Protein AF-A0A3L8C988-F1 (afdb_monomer_lite)

Organism: NCBI:txid1148509

Secondary structure (DSSP, 8-state):
-HHHHHHHHHHHHHHHHTT--HHHHHHHHHIIIIIHHHHHHHHHHHHHHHHHHHTT-TTHHHHHHHHHHTTTTHHHHHHHHHHHHHHHHHHHHHHHHHHHHHHHHHHHHHHHHHH--

Foldseek 3Di:
DVVLVVLLVCLVVVCVVVVPDDPRSLLSNCCSNPVVVLVVLVVLLVVLQVLCVVLVNNVVNVVLVVCLVPVLQVVLLVVLCVPPNPSRNVVSSSRSNSVSSVVSNVVSVVVVVVSVD

pLDDT: mean 89.16, std 4.83, range [68.81, 95.69]

Structure (mmCIF, N/CA/C/O backbone):
data_AF-A0A3L8C988-F1
#
_entry.id   AF-A0A3L8C988-F1
#
loop_
_atom_site.group_PDB
_atom_site.id
_atom_site.type_symbol
_atom_site.label_atom_id
_atom_site.label_alt_id
_atom_site.label_comp_id
_atom_site.label_asym_id
_atom_site.label_entity_id
_atom_site.label_seq_id
_atom_site.pdbx_PDB_ins_code
_atom_site.Cartn_x
_atom_site.Cartn_y
_atom_site.Cartn_z
_atom_site.occupancy
_atom_site.B_iso_or_equiv
_atom_site.auth_seq_id
_atom_site.auth_comp_id
_atom_site.auth_asym_id
_atom_site.auth_atom_id
_atom_site.pdbx_PDB_model_num
ATOM 1 N N . MET A 1 1 ? 1.238 14.399 0.647 1.00 71.88 1 MET A N 1
ATOM 2 C CA . MET A 1 1 ? 1.258 14.475 -0.835 1.00 71.88 1 MET A CA 1
ATOM 3 C C . MET A 1 1 ? 2.426 15.282 -1.391 1.00 71.88 1 MET A C 1
ATOM 5 O O . MET A 1 1 ? 3.074 14.768 -2.288 1.00 71.88 1 MET A O 1
ATOM 9 N N . ALA A 1 2 ? 2.733 16.485 -0.884 1.00 83.38 2 ALA A N 1
ATOM 10 C CA . ALA A 1 2 ? 3.817 17.321 -1.431 1.00 83.38 2 ALA A CA 1
ATOM 11 C C . ALA A 1 2 ? 5.172 16.590 -1.541 1.00 83.38 2 ALA A C 1
ATOM 13 O O . ALA A 1 2 ? 5.789 16.607 -2.597 1.00 83.38 2 ALA A O 1
ATOM 14 N N . LEU A 1 3 ? 5.577 15.855 -0.498 1.00 86.12 3 LEU A N 1
ATOM 15 C CA . LEU A 1 3 ? 6.828 15.087 -0.504 1.00 86.12 3 LEU A CA 1
ATOM 16 C C . LEU A 1 3 ? 6.861 13.987 -1.581 1.00 86.12 3 LEU A C 1
ATOM 18 O O . LEU A 1 3 ? 7.890 13.782 -2.215 1.00 86.12 3 LEU A O 1
ATOM 22 N N . TRP A 1 4 ? 5.736 13.305 -1.813 1.00 86.44 4 TRP A N 1
ATOM 23 C CA . TRP A 1 4 ? 5.626 12.286 -2.860 1.00 86.44 4 TRP A CA 1
ATOM 24 C C . TRP A 1 4 ? 5.753 12.902 -4.255 1.00 86.44 4 TRP A C 1
ATOM 26 O O . TRP A 1 4 ? 6.491 12.375 -5.078 1.00 86.44 4 TRP A O 1
ATOM 36 N N . PHE A 1 5 ? 5.119 14.053 -4.497 1.00 85.94 5 PHE A N 1
ATOM 37 C CA . PHE A 1 5 ? 5.294 14.788 -5.752 1.00 85.94 5 PHE A CA 1
ATOM 38 C C . PHE A 1 5 ? 6.745 15.233 -5.960 1.00 85.94 5 PHE A C 1
ATOM 40 O O . PHE A 1 5 ? 7.286 15.042 -7.047 1.00 85.94 5 PHE A O 1
ATOM 47 N N . CYS A 1 6 ? 7.404 15.751 -4.918 1.00 89.38 6 CYS A N 1
ATOM 48 C CA . CYS A 1 6 ? 8.828 16.081 -4.983 1.00 89.38 6 CYS A CA 1
ATOM 49 C C . CYS A 1 6 ? 9.676 14.848 -5.327 1.00 89.38 6 CYS A C 1
ATOM 51 O O . CYS A 1 6 ? 10.552 14.927 -6.184 1.00 89.38 6 CYS A O 1
ATOM 53 N N . LEU A 1 7 ? 9.389 13.698 -4.710 1.00 88.12 7 LEU A N 1
ATOM 54 C CA . LEU A 1 7 ? 10.106 12.450 -4.969 1.00 88.12 7 LEU A CA 1
ATOM 55 C C . LEU A 1 7 ? 9.851 11.914 -6.386 1.00 88.12 7 LEU A C 1
ATOM 57 O O . LEU A 1 7 ? 10.778 11.437 -7.036 1.00 88.12 7 LEU A O 1
ATOM 61 N N . ALA A 1 8 ? 8.623 12.022 -6.893 1.00 87.38 8 ALA A N 1
ATOM 62 C CA . ALA A 1 8 ? 8.274 11.612 -8.249 1.00 87.38 8 ALA A CA 1
ATOM 63 C C . ALA A 1 8 ? 9.013 12.449 -9.309 1.00 87.38 8 ALA A C 1
ATOM 65 O O . ALA A 1 8 ? 9.447 11.902 -10.324 1.00 87.38 8 ALA A O 1
ATOM 66 N N . LEU A 1 9 ? 9.198 13.750 -9.055 1.00 88.88 9 LEU A N 1
ATOM 67 C CA . LEU A 1 9 ? 9.957 14.659 -9.920 1.00 88.88 9 LEU A CA 1
ATOM 68 C C . LEU A 1 9 ? 11.475 14.456 -9.802 1.00 88.88 9 LEU A C 1
ATOM 70 O O . LEU A 1 9 ? 12.178 14.509 -10.808 1.00 88.88 9 LEU A O 1
ATOM 74 N N . ALA A 1 10 ? 11.978 14.185 -8.596 1.00 91.19 10 ALA A N 1
ATOM 75 C CA . ALA A 1 10 ? 13.396 13.927 -8.344 1.00 91.19 10 ALA A CA 1
ATOM 76 C C . ALA A 1 10 ? 13.846 12.510 -8.754 1.00 91.19 10 ALA A C 1
ATOM 78 O O . ALA A 1 10 ? 15.042 12.264 -8.879 1.00 91.19 10 ALA A O 1
ATOM 79 N N . GLY A 1 11 ? 12.914 11.580 -8.988 1.00 88.06 11 GLY A N 1
ATOM 80 C CA . GLY A 1 11 ? 13.196 10.174 -9.301 1.00 88.06 11 GLY A CA 1
ATOM 81 C C . GLY A 1 11 ? 14.255 9.945 -10.394 1.00 88.06 11 GLY A C 1
ATOM 82 O O . GLY A 1 11 ? 15.181 9.173 -10.155 1.00 88.06 11 GLY A O 1
ATOM 83 N N . PRO A 1 12 ? 14.190 10.619 -11.561 1.00 88.81 12 PRO A N 1
ATOM 84 C CA . PRO A 1 12 ? 15.212 10.488 -12.604 1.00 88.81 12 PRO A CA 1
ATOM 85 C C . PRO A 1 12 ? 16.606 10.935 -12.150 1.00 88.81 12 PRO A C 1
ATOM 87 O O . PRO A 1 12 ? 17.579 10.240 -12.416 1.00 88.81 12 PRO A O 1
ATOM 90 N N . TRP A 1 13 ? 16.690 12.034 -11.396 1.00 91.12 13 TRP A N 1
ATOM 91 C CA . TRP A 1 13 ? 17.952 12.574 -10.882 1.00 91.12 13 TRP A CA 1
ATOM 92 C C . TRP A 1 13 ? 18.593 11.625 -9.871 1.00 91.12 13 TRP A C 1
ATOM 94 O O . TRP A 1 13 ? 19.804 11.428 -9.875 1.00 91.12 13 TRP A O 1
ATOM 104 N N . ILE A 1 14 ? 17.770 11.000 -9.027 1.00 89.25 14 ILE A N 1
ATOM 105 C CA . ILE A 1 14 ? 18.214 9.971 -8.084 1.00 89.25 14 ILE A CA 1
ATOM 106 C C . ILE A 1 14 ? 18.718 8.745 -8.856 1.00 89.25 14 ILE A C 1
ATOM 108 O O . ILE A 1 14 ? 19.779 8.217 -8.537 1.00 89.25 14 ILE A O 1
ATOM 112 N N . ALA A 1 15 ? 18.001 8.313 -9.897 1.00 90.88 15 ALA A N 1
ATOM 113 C CA . ALA A 1 15 ? 18.425 7.180 -10.715 1.00 90.88 15 ALA A CA 1
ATOM 114 C C . ALA A 1 15 ? 19.767 7.425 -11.420 1.00 90.88 15 ALA A C 1
ATOM 116 O O . ALA A 1 15 ? 20.605 6.525 -11.462 1.00 90.88 15 ALA A O 1
ATOM 117 N N . ASP A 1 16 ? 19.972 8.640 -11.934 1.00 90.81 16 ASP A N 1
ATOM 118 C CA . ASP A 1 16 ? 21.227 9.056 -12.561 1.00 90.81 16 ASP A CA 1
ATOM 119 C C . ASP A 1 16 ? 22.367 9.126 -11.539 1.00 90.81 16 ASP A C 1
ATOM 121 O O . ASP A 1 16 ? 23.453 8.616 -11.799 1.00 90.81 16 ASP A O 1
ATOM 125 N N . TYR A 1 17 ? 22.110 9.666 -10.343 1.00 92.56 17 TYR A N 1
ATOM 126 C CA . TYR A 1 17 ? 23.105 9.756 -9.269 1.00 92.56 17 TYR A CA 1
ATOM 127 C C . TYR A 1 17 ? 23.625 8.387 -8.813 1.00 92.56 17 TYR A C 1
ATOM 129 O O . TYR A 1 17 ? 24.809 8.236 -8.524 1.00 92.56 17 TYR A O 1
ATOM 137 N N . PHE A 1 18 ? 22.757 7.375 -8.774 1.00 91.62 18 PHE A N 1
ATOM 138 C CA . PHE A 1 18 ? 23.139 6.002 -8.436 1.00 91.62 18 PHE A CA 1
ATOM 139 C C . PHE A 1 18 ? 23.603 5.176 -9.642 1.00 91.62 18 PHE A C 1
ATOM 141 O O . PHE A 1 18 ? 23.854 3.982 -9.490 1.00 91.62 18 PHE A O 1
ATOM 148 N N . HIS A 1 19 ? 23.717 5.788 -10.828 1.00 90.50 19 HIS A N 1
ATOM 149 C CA . HIS A 1 19 ? 2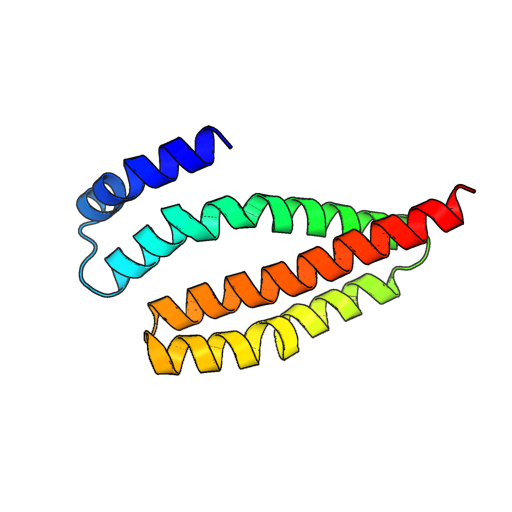4.120 5.121 -12.067 1.00 90.50 19 HIS A CA 1
ATOM 150 C C . HIS A 1 19 ? 23.266 3.866 -12.349 1.00 90.50 19 HIS A C 1
ATOM 152 O O . HIS A 1 19 ? 23.765 2.848 -12.829 1.00 90.50 19 HIS A O 1
ATOM 158 N N . LEU A 1 20 ? 21.969 3.918 -12.014 1.00 88.19 20 LEU A N 1
ATOM 159 C CA . LEU A 1 20 ? 21.057 2.793 -12.205 1.00 88.19 20 LEU A CA 1
ATOM 160 C C . LEU A 1 20 ? 20.765 2.597 -13.694 1.00 88.19 20 LEU A C 1
ATOM 162 O O . LEU A 1 20 ? 20.380 3.540 -14.392 1.00 88.19 20 LEU A O 1
ATOM 166 N N . VAL A 1 21 ? 20.883 1.350 -14.149 1.00 86.25 21 VAL A N 1
ATOM 167 C CA . VAL A 1 21 ? 20.672 0.944 -15.544 1.00 86.25 21 VAL A CA 1
ATOM 168 C C . VAL A 1 21 ? 1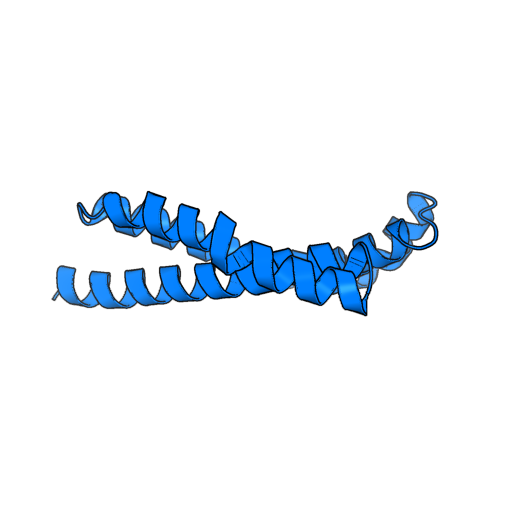9.537 -0.080 -15.628 1.00 86.25 21 VAL A C 1
ATOM 170 O O . VAL A 1 21 ? 19.252 -0.788 -14.655 1.00 86.25 21 VAL A O 1
ATOM 173 N N . ASP A 1 22 ? 18.873 -0.121 -16.783 1.00 84.88 22 ASP A N 1
ATOM 174 C CA . ASP A 1 22 ? 17.851 -1.105 -17.149 1.00 84.88 22 ASP A CA 1
ATOM 175 C C . ASP A 1 22 ? 16.778 -1.294 -16.056 1.00 84.88 22 ASP A C 1
ATOM 177 O O . ASP A 1 22 ? 16.147 -0.333 -15.601 1.00 84.88 22 ASP A O 1
ATOM 181 N N . ALA A 1 23 ? 16.597 -2.531 -15.588 1.00 81.44 23 ALA A N 1
ATOM 182 C CA . ALA A 1 23 ? 15.574 -2.910 -14.621 1.00 81.44 23 ALA A CA 1
ATOM 183 C C . ALA A 1 23 ? 15.697 -2.172 -13.275 1.00 81.44 23 ALA A C 1
ATOM 185 O O . ALA A 1 23 ? 14.686 -1.900 -12.628 1.00 81.44 23 ALA A O 1
ATOM 186 N N . GLY A 1 24 ? 16.916 -1.815 -12.851 1.00 82.38 24 GLY A N 1
ATOM 187 C CA . GLY A 1 24 ? 17.132 -1.084 -11.599 1.00 82.38 24 GLY A CA 1
ATOM 188 C C . GLY A 1 24 ? 16.580 0.340 -11.662 1.00 82.38 24 GLY A C 1
ATOM 189 O O . GLY A 1 24 ? 15.961 0.820 -10.710 1.00 82.38 24 GLY A O 1
ATOM 190 N N . ARG A 1 25 ? 16.739 0.997 -12.818 1.00 88.19 25 ARG A N 1
ATOM 191 C CA . ARG A 1 25 ? 16.190 2.333 -13.070 1.00 88.19 25 ARG A CA 1
ATOM 192 C C . ARG A 1 25 ? 14.671 2.297 -13.141 1.00 88.19 25 ARG A C 1
ATOM 194 O O . ARG A 1 25 ? 14.011 3.124 -12.515 1.00 88.19 25 ARG A O 1
ATOM 201 N N . GLU A 1 26 ? 14.114 1.345 -13.882 1.00 85.38 26 GLU A N 1
ATOM 202 C CA . GLU A 1 26 ? 12.663 1.207 -14.022 1.00 85.38 26 GLU A CA 1
ATOM 203 C C . GLU A 1 26 ? 11.982 0.945 -12.681 1.00 85.38 26 GLU A C 1
ATOM 205 O O . GLU A 1 26 ? 10.973 1.578 -12.372 1.00 85.38 26 GLU A O 1
ATOM 210 N N . LEU A 1 27 ? 12.572 0.080 -11.854 1.00 85.06 27 LEU A N 1
ATOM 211 C CA . LEU A 1 27 ? 12.058 -0.228 -10.528 1.00 85.06 27 LEU A CA 1
ATOM 212 C C . LEU A 1 27 ? 12.070 0.998 -9.607 1.00 85.06 27 LEU A C 1
ATOM 214 O O . LEU A 1 27 ? 11.081 1.273 -8.924 1.00 85.06 27 LEU A O 1
ATOM 218 N N . LEU A 1 28 ? 13.167 1.763 -9.602 1.00 88.38 28 LEU A N 1
ATOM 219 C CA . LEU A 1 28 ? 13.257 2.989 -8.811 1.00 88.38 28 LEU A CA 1
ATOM 220 C C . LEU A 1 28 ? 12.212 4.014 -9.267 1.00 88.38 28 LEU A C 1
ATOM 222 O O . LEU A 1 28 ? 11.501 4.588 -8.444 1.00 88.38 28 LEU A O 1
ATOM 226 N N . LEU A 1 29 ? 12.067 4.224 -10.575 1.00 88.50 29 LEU A N 1
ATOM 227 C CA . LEU A 1 29 ? 11.069 5.153 -11.104 1.00 88.50 29 LEU A CA 1
ATOM 228 C C . LEU A 1 29 ? 9.639 4.690 -10.793 1.00 88.50 29 LEU A C 1
ATOM 230 O O . LEU A 1 29 ? 8.796 5.518 -10.442 1.00 88.50 29 LEU A O 1
ATOM 234 N N . ALA A 1 30 ? 9.369 3.385 -10.861 1.00 85.75 30 ALA A N 1
ATOM 235 C CA . ALA A 1 30 ? 8.101 2.791 -10.450 1.00 85.75 30 ALA A CA 1
ATOM 236 C C . ALA A 1 30 ? 7.824 3.016 -8.953 1.00 85.75 30 ALA A C 1
ATOM 238 O O . ALA A 1 30 ? 6.704 3.371 -8.578 1.00 85.75 30 ALA A O 1
ATOM 239 N N . PHE A 1 31 ? 8.844 2.903 -8.096 1.00 86.38 31 PHE A N 1
ATOM 240 C CA . PHE A 1 31 ? 8.740 3.241 -6.677 1.00 86.38 31 PHE A CA 1
ATOM 241 C C . PHE A 1 31 ? 8.435 4.725 -6.459 1.00 86.38 31 PHE A C 1
ATOM 243 O O . PHE A 1 31 ? 7.459 5.060 -5.789 1.00 86.38 31 PHE A O 1
ATOM 250 N N . CYS A 1 32 ? 9.232 5.623 -7.042 1.00 88.25 32 CYS A N 1
ATOM 251 C CA . CYS A 1 32 ? 9.075 7.067 -6.869 1.00 88.25 32 CYS A CA 1
ATOM 252 C C . CYS A 1 32 ? 7.701 7.552 -7.347 1.00 88.25 32 CYS A C 1
ATOM 254 O O . CYS A 1 32 ? 7.099 8.419 -6.715 1.00 88.25 32 CYS A O 1
ATOM 256 N N . ARG A 1 33 ? 7.185 6.976 -8.440 1.00 85.44 33 ARG A N 1
ATOM 257 C CA . ARG A 1 33 ? 5.877 7.332 -8.997 1.00 85.44 33 ARG A CA 1
ATOM 258 C C . ARG A 1 33 ? 4.729 6.682 -8.241 1.00 85.44 33 ARG A C 1
ATOM 260 O O . ARG A 1 33 ? 3.806 7.385 -7.871 1.00 85.44 33 ARG A O 1
ATOM 267 N N . VAL A 1 34 ? 4.762 5.375 -8.004 1.00 83.75 34 VAL A N 1
ATOM 268 C CA . VAL A 1 34 ? 3.605 4.628 -7.481 1.00 83.75 34 VAL A CA 1
ATOM 269 C C . VAL A 1 34 ? 3.831 4.190 -6.037 1.00 83.75 34 VAL A C 1
ATOM 271 O O . VAL A 1 34 ? 3.033 4.526 -5.163 1.00 83.75 34 VAL A O 1
ATOM 274 N N . GLY A 1 35 ? 4.931 3.487 -5.762 1.00 82.94 35 GLY A N 1
ATOM 275 C CA . GLY A 1 35 ? 5.197 2.885 -4.448 1.00 82.94 35 GLY A CA 1
ATOM 276 C C . GLY A 1 35 ? 5.194 3.889 -3.290 1.00 82.94 35 GLY A C 1
ATOM 277 O O . GLY A 1 35 ? 4.589 3.645 -2.248 1.00 82.94 35 GLY A O 1
ATOM 278 N N . ALA A 1 36 ? 5.798 5.058 -3.487 1.00 84.94 36 ALA A N 1
ATOM 279 C CA . ALA A 1 36 ? 5.845 6.113 -2.480 1.00 84.94 36 ALA A CA 1
ATOM 280 C C . ALA A 1 36 ? 4.468 6.744 -2.191 1.00 84.94 36 ALA A C 1
ATOM 282 O O . ALA A 1 36 ? 4.224 7.186 -1.070 1.00 84.94 36 ALA A O 1
ATOM 283 N N . GLY A 1 37 ? 3.548 6.752 -3.161 1.00 84.88 37 GLY A N 1
ATOM 284 C CA . GLY A 1 37 ? 2.172 7.208 -2.945 1.00 84.88 37 GLY A CA 1
ATOM 285 C C . GLY A 1 37 ? 1.360 6.204 -2.122 1.00 84.88 37 GLY A C 1
ATOM 286 O O . GLY A 1 37 ? 0.624 6.586 -1.210 1.00 84.88 37 GLY A O 1
ATOM 287 N N . LEU A 1 38 ? 1.555 4.909 -2.390 1.00 88.06 38 LEU A N 1
ATOM 288 C CA . LEU A 1 38 ? 0.869 3.807 -1.703 1.00 88.06 38 LEU A CA 1
ATOM 289 C C . LEU A 1 38 ? 1.239 3.688 -0.219 1.00 88.06 38 LEU A C 1
ATOM 291 O O . LEU A 1 38 ? 0.446 3.187 0.577 1.00 88.06 38 LEU A O 1
ATOM 295 N N . TRP A 1 39 ? 2.390 4.224 0.188 1.00 87.38 39 TRP A N 1
ATOM 296 C CA . TRP A 1 39 ? 2.810 4.256 1.591 1.00 87.38 39 TRP A CA 1
ATOM 297 C C . TRP A 1 39 ? 1.828 4.963 2.529 1.00 87.38 39 TRP A C 1
ATOM 299 O O . TRP A 1 39 ? 1.777 4.632 3.711 1.00 87.38 39 TRP A O 1
ATOM 309 N N . ILE A 1 40 ? 1.005 5.883 2.022 1.00 88.12 40 ILE A N 1
ATOM 310 C CA . ILE A 1 40 ? -0.073 6.495 2.812 1.00 88.12 40 ILE A CA 1
ATOM 311 C C . ILE A 1 40 ? -1.091 5.430 3.237 1.00 88.12 40 ILE A C 1
ATOM 313 O O . ILE A 1 40 ? -1.519 5.399 4.391 1.00 88.12 40 ILE A O 1
ATOM 317 N N . VAL A 1 41 ? -1.447 4.532 2.318 1.00 92.12 41 VAL A N 1
ATOM 318 C CA . VAL A 1 41 ? -2.380 3.432 2.581 1.00 92.12 41 VAL A CA 1
ATOM 319 C C . VAL A 1 41 ? -1.759 2.439 3.558 1.00 92.12 41 VAL A C 1
ATOM 321 O O . VAL A 1 41 ? -2.426 2.022 4.498 1.00 92.12 41 VAL A O 1
ATOM 324 N N . PHE A 1 42 ? -0.471 2.121 3.410 1.00 91.12 42 PHE A N 1
ATOM 325 C CA . PHE A 1 42 ? 0.237 1.271 4.375 1.00 91.12 42 PHE A CA 1
ATOM 326 C C . PHE A 1 42 ? 0.339 1.916 5.766 1.00 91.12 42 PHE A C 1
ATOM 328 O O . PHE A 1 42 ? 0.217 1.226 6.772 1.00 91.12 42 PHE A O 1
ATOM 335 N N . GLY A 1 43 ? 0.481 3.241 5.843 1.00 91.62 43 GLY A N 1
ATOM 336 C CA . GLY A 1 43 ? 0.394 3.979 7.103 1.00 91.62 43 GLY A CA 1
ATOM 337 C C . GLY A 1 43 ? -0.973 3.828 7.778 1.00 91.62 43 GLY A C 1
ATOM 338 O O . GLY A 1 43 ? -1.046 3.536 8.970 1.00 91.62 43 GLY A O 1
ATOM 339 N N . LEU A 1 44 ? -2.059 3.975 7.013 1.00 93.75 44 LEU A N 1
ATOM 340 C CA . LEU A 1 44 ? -3.426 3.768 7.504 1.00 93.75 44 LEU A CA 1
ATOM 341 C C . LEU A 1 44 ? -3.693 2.311 7.903 1.00 93.75 44 LEU A C 1
ATOM 343 O O 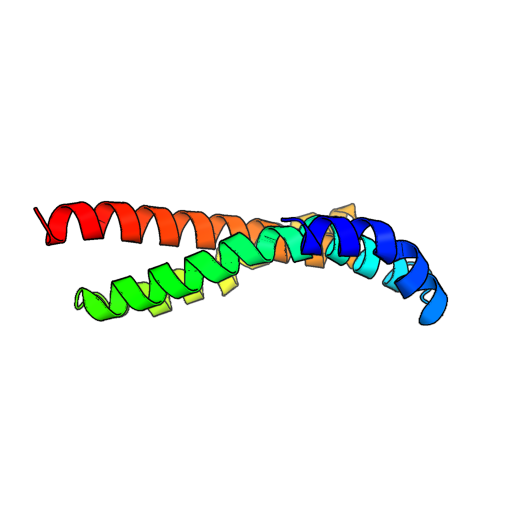. LEU A 1 44 ? -4.412 2.073 8.871 1.00 93.75 44 LEU A O 1
ATOM 347 N N . ASP A 1 45 ? -3.095 1.345 7.206 1.00 93.94 45 ASP A N 1
ATOM 348 C CA . ASP A 1 45 ? -3.167 -0.069 7.578 1.00 93.94 45 ASP A CA 1
ATOM 349 C C . ASP A 1 45 ? -2.601 -0.300 8.983 1.00 93.94 45 ASP A C 1
ATOM 351 O O . ASP A 1 45 ? -3.268 -0.918 9.806 1.00 93.94 45 ASP A O 1
ATOM 355 N N . PHE A 1 46 ? -1.445 0.282 9.326 1.00 93.69 46 PHE A N 1
ATOM 356 C CA . PHE A 1 46 ? -0.892 0.183 10.685 1.00 93.69 46 PHE A CA 1
ATOM 357 C C . PHE A 1 46 ? -1.825 0.761 11.758 1.00 93.69 46 PHE A C 1
ATOM 359 O O . PHE A 1 46 ? -1.928 0.207 12.860 1.00 93.69 46 PHE A O 1
ATOM 366 N N . VAL A 1 47 ? -2.550 1.836 11.435 1.00 94.94 47 VAL A N 1
ATOM 367 C CA . VAL A 1 47 ? -3.585 2.386 12.321 1.00 94.94 47 VAL A CA 1
ATOM 368 C C . VAL A 1 47 ? -4.736 1.388 12.468 1.00 94.94 47 VAL A C 1
ATOM 370 O O . VAL A 1 47 ? -5.142 1.100 13.591 1.00 94.94 47 VAL A O 1
ATOM 373 N N . ALA A 1 48 ? -5.212 0.792 11.372 1.00 94.00 48 ALA A N 1
ATOM 374 C CA . ALA A 1 48 ? -6.253 -0.236 11.405 1.00 94.00 48 ALA A CA 1
ATOM 375 C C . ALA A 1 48 ? -5.837 -1.465 12.236 1.00 94.00 48 ALA A C 1
ATOM 377 O O . ALA A 1 48 ? -6.622 -1.946 13.053 1.00 94.00 48 ALA A O 1
ATOM 378 N N . GLN A 1 49 ? -4.586 -1.923 12.106 1.00 93.38 49 GLN A N 1
ATOM 379 C CA . GLN A 1 49 ? -4.039 -3.012 12.923 1.00 93.38 49 GLN A CA 1
ATOM 380 C C . GLN A 1 49 ? -4.062 -2.663 14.416 1.00 93.38 49 GLN A C 1
ATOM 382 O O . GLN A 1 49 ? -4.498 -3.467 15.238 1.00 93.38 49 GLN A O 1
ATOM 387 N N . SER A 1 50 ? -3.658 -1.439 14.761 1.00 93.25 50 SER A N 1
ATOM 388 C CA . SER A 1 50 ? -3.698 -0.943 16.141 1.00 93.25 50 SER A CA 1
ATOM 389 C C . SER A 1 50 ? -5.133 -0.889 16.675 1.00 93.25 50 SER A C 1
ATOM 391 O O . SER A 1 50 ? -5.390 -1.311 17.799 1.00 93.25 50 SER A O 1
ATOM 393 N N . MET A 1 51 ? -6.095 -0.464 15.849 1.00 92.94 51 MET A N 1
ATOM 394 C CA . MET A 1 51 ? -7.513 -0.453 16.216 1.00 92.94 51 MET A CA 1
ATOM 395 C C . MET A 1 51 ? -8.063 -1.857 16.489 1.00 92.94 51 MET A C 1
ATOM 397 O O . MET A 1 51 ? -8.832 -2.031 17.433 1.00 92.94 51 MET A O 1
ATOM 401 N N . PHE A 1 52 ? -7.675 -2.873 15.711 1.00 93.00 52 PHE A N 1
ATOM 402 C CA . PHE A 1 52 ? -8.087 -4.255 15.983 1.00 93.00 52 PHE A CA 1
ATOM 403 C C . PHE A 1 52 ? -7.595 -4.751 17.345 1.00 93.00 52 PHE A C 1
ATOM 405 O O . PHE A 1 52 ? -8.334 -5.458 18.028 1.00 93.00 52 PHE A O 1
ATOM 412 N N . LEU A 1 53 ? -6.391 -4.348 17.760 1.00 92.56 53 LEU A N 1
ATOM 413 C CA . LEU A 1 53 ? -5.868 -4.659 19.091 1.00 92.56 53 LEU A CA 1
ATOM 414 C C . LEU A 1 53 ? -6.672 -3.953 20.190 1.00 92.56 53 LEU A C 1
ATOM 416 O O . LEU A 1 53 ? -7.028 -4.588 21.175 1.00 92.56 53 LEU A O 1
ATOM 420 N N . THR A 1 54 ? -7.014 -2.674 20.009 1.00 92.75 54 THR A N 1
ATOM 421 C CA . THR A 1 54 ? -7.785 -1.899 20.999 1.00 92.75 54 THR A CA 1
ATOM 422 C C . THR A 1 54 ? -9.221 -2.401 21.190 1.00 92.75 54 THR A C 1
ATOM 424 O O . THR A 1 54 ? -9.777 -2.238 22.268 1.00 92.75 54 THR A O 1
ATOM 427 N N . MET A 1 55 ? -9.835 -3.015 20.175 1.00 91.75 55 MET A N 1
ATOM 428 C CA . MET A 1 55 ? -11.212 -3.537 20.243 1.00 91.75 55 MET A CA 1
ATOM 429 C C . MET A 1 55 ? -11.293 -5.010 20.701 1.00 91.75 55 MET A C 1
ATOM 431 O O . MET A 1 55 ? -12.270 -5.683 20.367 1.00 91.75 55 MET A O 1
ATOM 435 N N . ASP A 1 56 ? -10.253 -5.545 21.358 1.00 89.69 56 ASP A N 1
ATOM 436 C CA . ASP A 1 56 ? -10.126 -6.968 21.744 1.00 89.69 56 ASP A CA 1
ATOM 437 C C . ASP A 1 56 ? -10.299 -7.953 20.567 1.00 89.69 56 ASP A C 1
ATOM 439 O O . ASP A 1 56 ? -10.711 -9.107 20.698 1.00 89.69 56 ASP A O 1
ATOM 443 N N . ARG A 1 57 ? -9.954 -7.502 19.358 1.00 89.50 57 ARG A N 1
ATOM 444 C CA . ARG A 1 57 ? -10.075 -8.243 18.094 1.00 89.50 57 ARG A CA 1
ATOM 445 C C . ARG A 1 57 ? -8.706 -8.578 17.512 1.00 89.50 57 ARG A C 1
ATOM 447 O O . ARG A 1 57 ? -8.526 -8.592 16.296 1.00 89.50 57 ARG A O 1
ATOM 454 N N . ALA A 1 58 ? -7.751 -8.911 18.379 1.00 90.94 58 ALA A N 1
ATOM 455 C CA . ALA A 1 58 ? -6.362 -9.177 18.004 1.00 90.94 58 ALA A CA 1
ATOM 456 C C . ALA A 1 58 ? -6.201 -10.267 16.930 1.00 90.94 58 ALA A C 1
ATOM 458 O O . ALA A 1 58 ? -5.252 -10.219 16.155 1.00 90.94 58 ALA A O 1
ATOM 459 N N . TRP A 1 59 ? -7.147 -11.207 16.824 1.00 91.81 59 TRP A N 1
ATOM 460 C CA . TRP A 1 59 ? -7.128 -12.268 15.810 1.00 91.81 59 TRP A CA 1
ATOM 461 C C . TRP A 1 59 ? -7.227 -11.751 14.362 1.00 91.81 59 TRP A C 1
ATOM 463 O O . TRP A 1 59 ? -6.773 -12.427 13.441 1.00 91.81 59 TRP A O 1
ATOM 473 N N . TRP A 1 60 ? -7.760 -10.544 14.142 1.00 91.81 60 TRP A N 1
ATOM 474 C CA . TRP A 1 60 ? -7.835 -9.941 12.807 1.00 91.81 60 TRP A CA 1
ATOM 475 C C . TRP A 1 60 ? -6.463 -9.539 12.260 1.00 91.81 60 TRP A C 1
ATOM 477 O O . TRP A 1 60 ? -6.260 -9.566 11.047 1.00 91.81 60 TRP A O 1
ATOM 487 N N . VAL A 1 61 ? -5.509 -9.220 13.139 1.00 91.38 61 VAL A N 1
ATOM 488 C CA . VAL A 1 61 ? -4.150 -8.814 12.757 1.00 91.38 61 VAL A CA 1
ATOM 489 C C . VAL A 1 61 ? -3.407 -9.916 11.988 1.00 91.38 61 VAL A C 1
ATOM 491 O O . VAL A 1 61 ? -3.002 -9.679 10.845 1.00 91.38 61 VAL A O 1
ATOM 494 N N . PRO A 1 62 ? -3.257 -11.147 12.522 1.00 94.81 62 PRO A N 1
ATOM 495 C CA . PRO A 1 62 ? -2.598 -12.221 11.787 1.00 94.81 62 PRO A CA 1
ATOM 496 C C . PRO A 1 62 ? -3.375 -12.648 10.536 1.00 94.81 62 PRO A C 1
ATOM 498 O O . PRO A 1 62 ? -2.750 -13.065 9.566 1.00 94.81 62 PRO A O 1
ATOM 501 N N . VAL A 1 63 ? -4.705 -12.506 10.503 1.00 94.50 63 VAL A N 1
ATOM 502 C CA . VAL A 1 63 ? -5.512 -12.838 9.313 1.00 94.50 63 VAL A CA 1
ATOM 503 C C . VAL A 1 63 ? -5.231 -11.877 8.170 1.00 94.50 63 VAL A C 1
ATOM 505 O O . VAL A 1 63 ? -4.886 -12.326 7.080 1.00 94.50 63 VAL A O 1
ATOM 508 N N . PHE A 1 64 ? -5.313 -10.564 8.401 1.00 93.25 64 PHE A N 1
ATOM 509 C CA . PHE A 1 64 ? -4.965 -9.584 7.369 1.00 93.25 64 PHE A CA 1
ATOM 510 C C . PHE A 1 64 ? -3.487 -9.678 6.979 1.00 93.25 64 PHE A C 1
ATOM 512 O O . PHE A 1 64 ? -3.159 -9.567 5.798 1.00 93.25 64 PHE A O 1
ATOM 519 N N . GLY A 1 65 ? -2.603 -9.972 7.936 1.00 92.81 65 GLY A N 1
ATOM 520 C CA . GLY A 1 65 ? -1.196 -10.264 7.668 1.00 92.81 65 GLY A CA 1
ATOM 521 C C . GLY A 1 65 ? -1.001 -11.459 6.730 1.00 92.81 65 GLY A C 1
ATOM 522 O O . GLY A 1 65 ? -0.267 -11.349 5.747 1.00 92.81 65 GLY A O 1
ATOM 523 N N . TRP A 1 66 ? -1.689 -12.572 6.990 1.00 94.81 66 TRP A N 1
ATOM 524 C CA . TRP A 1 66 ? -1.623 -13.778 6.166 1.00 94.81 66 TRP A CA 1
ATOM 525 C C . TRP A 1 66 ? -2.222 -13.554 4.780 1.00 94.81 66 TRP A C 1
ATOM 527 O O . TRP A 1 66 ? -1.593 -13.910 3.784 1.00 94.81 66 TRP A O 1
ATOM 537 N N . ILE A 1 67 ? -3.393 -12.913 4.698 1.00 93.94 67 ILE A N 1
ATOM 538 C CA . ILE A 1 67 ? -4.033 -12.572 3.421 1.00 93.94 67 ILE A CA 1
ATOM 539 C C . ILE A 1 67 ? -3.077 -11.715 2.597 1.00 93.94 67 ILE A C 1
ATOM 541 O O . ILE A 1 67 ? -2.822 -12.045 1.447 1.00 93.94 67 ILE A O 1
ATOM 545 N N . ARG A 1 68 ? -2.485 -10.671 3.188 1.00 93.12 68 ARG A N 1
ATOM 546 C CA . ARG A 1 68 ? -1.511 -9.801 2.518 1.00 93.12 68 ARG A CA 1
ATOM 547 C C . ARG A 1 68 ? -0.315 -10.584 1.981 1.00 93.12 68 ARG A C 1
ATOM 549 O O . ARG A 1 68 ? 0.024 -10.424 0.815 1.00 93.12 68 ARG A O 1
ATOM 556 N N . GLY A 1 69 ? 0.290 -11.447 2.797 1.00 89.94 69 GLY A N 1
ATOM 557 C CA . GLY A 1 69 ? 1.464 -12.232 2.400 1.00 89.94 69 GLY A CA 1
ATOM 558 C C . GLY A 1 69 ? 1.180 -13.339 1.377 1.00 89.94 69 GLY A C 1
ATOM 559 O O . GLY A 1 69 ? 2.086 -13.743 0.656 1.00 89.94 69 GLY A O 1
ATOM 560 N N . THR A 1 70 ? -0.063 -13.820 1.290 1.00 92.75 70 THR A N 1
ATOM 561 C CA . THR A 1 70 ? -0.459 -14.918 0.396 1.00 92.75 70 THR A CA 1
ATOM 562 C C . THR A 1 70 ? -1.283 -14.405 -0.783 1.00 92.75 70 THR A C 1
ATOM 564 O O . THR A 1 70 ? -0.716 -13.989 -1.789 1.00 92.75 70 THR A O 1
ATOM 567 N N . LEU A 1 71 ? -2.612 -14.386 -0.668 1.00 91.06 71 LEU A N 1
ATOM 568 C CA . LEU A 1 71 ? -3.550 -13.979 -1.719 1.00 91.06 71 LEU A CA 1
ATOM 569 C C . LEU A 1 71 ? -3.361 -12.525 -2.164 1.00 91.06 71 LEU A C 1
ATOM 571 O O . LEU A 1 71 ? -3.600 -12.193 -3.319 1.00 91.06 71 LEU A O 1
ATOM 575 N N . GLY A 1 72 ? -2.922 -11.664 -1.255 1.00 87.25 72 GLY A N 1
ATOM 576 C CA . GLY A 1 72 ? -2.637 -10.262 -1.513 1.00 87.25 72 GLY A CA 1
ATOM 577 C C . GLY A 1 72 ? -1.311 -10.032 -2.221 1.00 87.25 72 GLY A C 1
ATOM 578 O O . GLY A 1 72 ? -1.140 -8.972 -2.788 1.00 87.25 72 GLY A O 1
ATOM 579 N N . THR A 1 73 ? -0.379 -10.984 -2.243 1.00 91.88 73 THR A N 1
ATOM 580 C CA . THR A 1 73 ? 0.933 -10.775 -2.882 1.00 91.88 73 THR A CA 1
ATOM 581 C C . THR A 1 73 ? 1.159 -11.743 -4.034 1.00 91.88 73 THR A C 1
ATOM 583 O O . THR A 1 73 ? 1.427 -11.315 -5.151 1.00 91.88 73 THR A O 1
ATOM 586 N N . LEU A 1 74 ? 1.018 -13.046 -3.793 1.00 91.56 74 LEU A N 1
ATOM 587 C CA . LEU A 1 74 ? 1.413 -14.106 -4.722 1.00 91.56 74 LEU A CA 1
ATOM 588 C C . LEU A 1 74 ? 0.775 -13.997 -6.119 1.00 91.56 74 LEU A C 1
ATOM 590 O O . LEU A 1 74 ? 1.533 -13.991 -7.090 1.00 91.56 74 LEU A O 1
ATOM 594 N N . PRO A 1 75 ? -0.560 -13.873 -6.279 1.00 91.25 75 PRO A N 1
ATOM 595 C CA . PRO A 1 75 ? -1.151 -13.814 -7.615 1.00 91.25 75 PRO A CA 1
ATOM 596 C C . PRO A 1 75 ? -0.785 -12.519 -8.348 1.00 91.25 75 PRO A C 1
ATOM 598 O O . PRO A 1 75 ? -0.529 -12.544 -9.548 1.00 91.25 75 PRO A O 1
ATOM 601 N N . PHE A 1 76 ? -0.701 -11.394 -7.633 1.00 91.25 76 PHE A N 1
ATOM 602 C CA . PHE A 1 76 ? -0.368 -10.101 -8.230 1.00 91.25 76 PHE A CA 1
ATOM 603 C C . PHE A 1 76 ? 1.092 -10.029 -8.667 1.00 91.25 76 PHE A C 1
ATOM 605 O O . PHE A 1 76 ? 1.388 -9.508 -9.739 1.00 91.25 76 PHE A O 1
ATOM 612 N N . VAL A 1 77 ? 2.001 -10.583 -7.862 1.00 92.31 77 VAL A N 1
ATOM 613 C CA . VAL A 1 77 ? 3.414 -10.724 -8.221 1.00 92.31 77 VAL A CA 1
ATOM 614 C C . VAL A 1 77 ? 3.565 -11.642 -9.424 1.00 92.31 77 VAL A C 1
ATOM 616 O O . VAL A 1 77 ? 4.311 -11.299 -10.330 1.00 92.31 77 VAL A O 1
ATOM 619 N N . TYR A 1 78 ? 2.854 -12.773 -9.459 1.00 91.06 78 TYR A N 1
ATOM 620 C CA . TYR A 1 78 ? 2.932 -13.723 -10.570 1.00 91.06 78 TYR A CA 1
ATOM 621 C C . TYR A 1 78 ? 2.499 -13.082 -11.894 1.00 91.06 78 TYR A C 1
ATOM 623 O O . TYR A 1 78 ? 3.254 -13.098 -12.861 1.00 91.06 78 TYR A O 1
ATOM 631 N N . VAL A 1 79 ? 1.332 -12.429 -11.909 1.00 90.88 79 VAL A N 1
ATOM 632 C CA . VAL A 1 79 ? 0.824 -11.712 -13.091 1.00 90.88 79 VAL A CA 1
ATOM 633 C C . VAL A 1 79 ? 1.733 -10.536 -13.465 1.00 90.88 79 VAL A C 1
ATOM 635 O O . VAL A 1 79 ? 2.017 -10.309 -14.638 1.00 90.88 79 VAL A O 1
ATOM 638 N N . GLY A 1 80 ? 2.229 -9.787 -12.478 1.00 86.56 80 GLY A N 1
ATOM 639 C CA . GLY A 1 80 ? 3.138 -8.668 -12.718 1.00 86.56 80 GLY A CA 1
ATOM 640 C C . GLY A 1 80 ? 4.484 -9.108 -13.298 1.00 86.56 80 GLY A C 1
ATOM 641 O O . GLY A 1 80 ? 4.999 -8.465 -14.213 1.00 86.56 80 GLY A O 1
ATOM 642 N N . ALA A 1 81 ? 5.037 -10.212 -12.793 1.00 88.88 81 ALA A N 1
ATOM 643 C CA . ALA A 1 81 ? 6.297 -10.778 -13.255 1.00 88.88 81 ALA A CA 1
ATOM 644 C C . ALA A 1 81 ? 6.205 -11.303 -14.691 1.00 88.88 81 ALA A C 1
ATOM 646 O O . ALA A 1 81 ? 7.133 -11.089 -15.467 1.00 88.88 81 ALA A O 1
ATOM 647 N N . ASP A 1 82 ? 5.087 -11.939 -15.046 1.00 89.25 82 ASP A N 1
ATOM 648 C CA . ASP A 1 82 ? 4.857 -12.477 -16.390 1.00 89.25 82 ASP A CA 1
ATOM 649 C C . ASP A 1 82 ? 4.811 -11.368 -17.458 1.00 89.25 82 ASP A C 1
ATOM 651 O O . ASP A 1 82 ? 5.404 -11.499 -18.527 1.00 89.25 82 ASP A O 1
ATOM 655 N N . HIS A 1 83 ? 4.186 -10.226 -17.148 1.00 82.44 83 HIS A N 1
ATOM 656 C CA . HIS A 1 83 ? 4.019 -9.135 -18.115 1.00 82.44 83 HIS A CA 1
ATO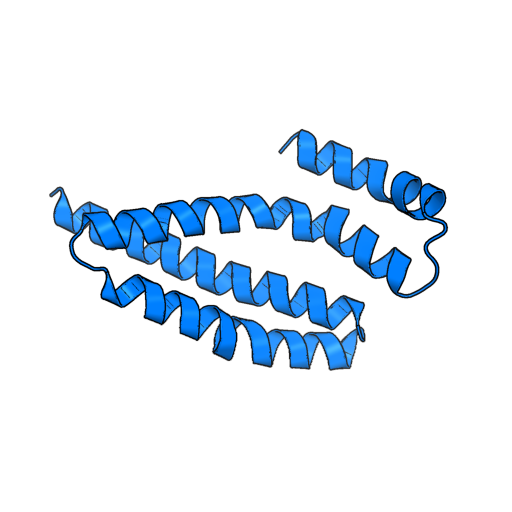M 657 C C . HIS A 1 83 ? 5.182 -8.131 -18.178 1.00 82.44 83 HIS A C 1
ATOM 659 O O . HIS A 1 83 ? 5.472 -7.616 -19.256 1.00 82.44 83 HIS A O 1
ATOM 665 N N . PHE A 1 84 ? 5.830 -7.811 -17.050 1.00 79.25 84 PHE A N 1
ATOM 666 C CA . PHE A 1 84 ? 6.834 -6.732 -16.974 1.00 79.25 84 PHE A CA 1
ATOM 667 C C . PHE A 1 84 ? 8.116 -7.139 -16.223 1.00 79.25 84 PHE A C 1
ATOM 669 O O . PHE A 1 84 ? 8.880 -6.281 -15.768 1.00 79.25 84 PHE A O 1
ATOM 676 N N . GLY A 1 85 ? 8.356 -8.441 -16.045 1.00 81.88 85 GLY A N 1
ATOM 677 C CA . GLY A 1 85 ? 9.548 -8.959 -15.377 1.00 81.88 85 GLY A CA 1
ATOM 678 C C . GLY A 1 85 ? 9.684 -8.479 -13.927 1.00 81.88 85 GLY A C 1
ATOM 679 O O . GLY A 1 85 ? 8.710 -8.339 -13.187 1.00 81.88 85 GLY A O 1
ATOM 680 N N . ALA A 1 86 ? 10.916 -8.201 -13.494 1.00 78.31 86 ALA A N 1
ATOM 681 C CA . ALA A 1 86 ? 11.207 -7.845 -12.101 1.00 78.31 86 ALA A CA 1
ATOM 682 C C . ALA A 1 86 ? 10.500 -6.560 -11.622 1.00 78.31 86 ALA A C 1
ATOM 684 O O . ALA A 1 86 ? 10.070 -6.485 -10.472 1.00 78.31 86 ALA A O 1
ATOM 685 N N . SER A 1 87 ? 10.341 -5.559 -12.495 1.00 79.38 87 SER A N 1
ATOM 686 C CA . SER A 1 87 ? 9.646 -4.308 -12.154 1.00 79.38 87 SER A CA 1
ATOM 687 C C . SER A 1 87 ? 8.146 -4.545 -11.930 1.00 79.38 87 SER A C 1
ATOM 689 O O . SER A 1 87 ? 7.563 -4.080 -10.945 1.00 79.38 87 SER A O 1
ATOM 691 N N . GLY A 1 88 ? 7.534 -5.365 -12.790 1.00 82.62 88 GLY A N 1
ATOM 692 C CA . GLY A 1 88 ? 6.135 -5.768 -12.662 1.00 82.62 88 GLY A CA 1
ATOM 693 C C . GLY A 1 88 ? 5.840 -6.589 -11.418 1.00 82.62 88 GLY A C 1
ATOM 694 O O . GLY A 1 88 ? 4.802 -6.386 -10.794 1.00 82.62 88 GLY A O 1
ATOM 695 N N . ALA A 1 89 ? 6.763 -7.461 -11.008 1.00 87.12 89 ALA A N 1
ATOM 696 C CA . ALA A 1 89 ? 6.647 -8.224 -9.768 1.00 87.12 89 ALA A CA 1
ATOM 697 C C . ALA A 1 89 ? 6.475 -7.300 -8.548 1.00 87.12 89 ALA A C 1
ATOM 699 O O . ALA A 1 89 ? 5.579 -7.497 -7.727 1.00 87.12 89 ALA A O 1
ATOM 700 N N . VAL A 1 90 ? 7.290 -6.246 -8.448 1.00 86.44 90 VAL A N 1
ATOM 701 C CA . VAL A 1 90 ? 7.242 -5.314 -7.312 1.00 86.44 90 VAL A CA 1
ATOM 702 C C . VAL A 1 90 ? 5.988 -4.436 -7.347 1.00 86.44 90 VAL A C 1
ATOM 704 O O . VAL A 1 90 ? 5.352 -4.225 -6.312 1.00 86.44 90 VAL A O 1
ATOM 707 N N . LEU A 1 91 ? 5.577 -3.979 -8.532 1.00 86.81 91 LEU A N 1
ATOM 708 C CA . LEU A 1 91 ? 4.306 -3.270 -8.700 1.00 86.81 91 LEU A CA 1
ATOM 709 C C . LEU A 1 91 ? 3.106 -4.162 -8.341 1.00 86.81 91 LEU A C 1
ATOM 711 O O . LEU A 1 91 ? 2.191 -3.719 -7.644 1.00 86.81 91 LEU A O 1
ATOM 715 N N . GLY A 1 92 ? 3.136 -5.433 -8.743 1.00 88.56 92 GLY A N 1
ATOM 716 C CA . GLY A 1 92 ? 2.167 -6.453 -8.349 1.00 88.56 92 GLY A CA 1
ATOM 717 C C . GLY A 1 92 ? 2.092 -6.612 -6.830 1.00 88.56 92 GLY A C 1
ATOM 718 O O . GLY A 1 92 ? 1.014 -6.527 -6.246 1.00 88.56 92 GLY A O 1
ATOM 719 N N . MET A 1 93 ? 3.239 -6.727 -6.159 1.00 90.75 93 MET A N 1
ATOM 720 C CA . MET A 1 93 ? 3.292 -6.797 -4.696 1.00 90.75 93 MET A CA 1
ATOM 721 C C . MET A 1 93 ? 2.633 -5.581 -4.037 1.00 90.75 93 MET A C 1
ATOM 723 O O . MET A 1 93 ? 1.824 -5.731 -3.122 1.00 90.75 93 MET A O 1
ATOM 727 N N . TRP A 1 94 ? 2.961 -4.362 -4.474 1.00 91.38 94 TRP A N 1
ATOM 728 C CA . TRP A 1 94 ? 2.383 -3.166 -3.858 1.00 91.38 94 TRP A CA 1
ATOM 729 C C . TRP A 1 94 ? 0.891 -3.028 -4.127 1.00 91.38 94 TRP A C 1
ATOM 731 O O . TRP A 1 94 ? 0.157 -2.652 -3.214 1.00 91.38 94 TRP A O 1
ATOM 741 N N . THR A 1 95 ? 0.431 -3.328 -5.342 1.00 90.50 95 THR A N 1
ATOM 742 C CA . THR A 1 95 ? -0.997 -3.250 -5.685 1.00 90.50 95 THR A CA 1
ATOM 743 C C . THR A 1 95 ? -1.814 -4.218 -4.844 1.00 90.50 95 THR A C 1
ATOM 745 O O . THR A 1 95 ? -2.772 -3.802 -4.193 1.00 90.50 95 THR A O 1
ATOM 748 N N . GLY A 1 96 ? -1.397 -5.476 -4.762 1.00 92.00 96 GLY A N 1
ATOM 749 C CA . GLY A 1 96 ? -2.103 -6.460 -3.965 1.00 92.00 96 GLY A CA 1
ATOM 750 C C . GLY A 1 96 ? -2.026 -6.182 -2.453 1.00 92.00 96 GLY A C 1
ATOM 751 O O . GLY A 1 96 ? -3.051 -6.229 -1.768 1.00 92.00 96 GLY A O 1
ATOM 752 N N . ASN A 1 97 ? -0.877 -5.726 -1.932 1.00 93.25 97 ASN A N 1
ATOM 753 C CA . ASN A 1 97 ? -0.786 -5.250 -0.546 1.00 93.25 97 ASN A CA 1
ATOM 754 C C . ASN A 1 97 ? -1.710 -4.059 -0.273 1.00 93.25 97 ASN A C 1
ATOM 756 O O . ASN A 1 97 ? -2.292 -3.972 0.806 1.00 93.25 97 ASN A O 1
ATOM 760 N N . THR A 1 98 ? -1.850 -3.143 -1.233 1.00 94.12 98 THR A N 1
ATOM 761 C CA . THR A 1 98 ? -2.738 -1.978 -1.115 1.00 94.12 98 THR A CA 1
ATOM 762 C C . THR A 1 98 ? -4.194 -2.416 -1.022 1.00 94.12 98 THR A C 1
ATOM 764 O O . THR A 1 98 ? -4.933 -1.887 -0.197 1.00 94.12 98 THR A O 1
ATOM 767 N N . LEU A 1 99 ? -4.608 -3.407 -1.816 1.00 94.38 99 LEU A N 1
ATOM 768 C CA . LEU A 1 99 ? -5.969 -3.945 -1.756 1.00 94.38 99 LEU A CA 1
ATOM 769 C C . LEU A 1 99 ? -6.276 -4.544 -0.381 1.00 94.38 99 LEU A C 1
ATOM 771 O O . LEU A 1 99 ? -7.334 -4.271 0.188 1.00 94.38 99 LEU A O 1
ATOM 775 N N . VAL A 1 100 ? -5.338 -5.308 0.185 1.00 94.81 100 VAL A N 1
ATOM 776 C CA . VAL A 1 100 ? -5.513 -5.888 1.524 1.00 94.81 100 VAL A CA 1
ATOM 777 C C . VAL A 1 100 ? -5.522 -4.810 2.606 1.00 94.81 100 VAL A C 1
ATOM 779 O O . VAL A 1 100 ? -6.363 -4.861 3.501 1.00 94.81 100 VAL A O 1
ATOM 782 N N . ALA A 1 101 ? -4.662 -3.799 2.490 1.00 94.44 101 ALA A N 1
ATOM 783 C CA . ALA A 1 101 ? -4.654 -2.652 3.392 1.00 94.44 101 ALA A CA 1
ATOM 784 C C . ALA A 1 101 ? -5.989 -1.886 3.363 1.00 94.44 101 ALA A C 1
ATOM 786 O O . ALA A 1 101 ? -6.556 -1.584 4.410 1.00 94.44 101 ALA A O 1
ATOM 787 N N . ILE A 1 102 ? -6.556 -1.628 2.179 1.00 95.69 102 ILE A N 1
ATOM 788 C CA . ILE A 1 102 ? -7.882 -1.000 2.050 1.00 95.69 102 ILE A CA 1
ATOM 789 C C . ILE A 1 102 ? -8.952 -1.858 2.733 1.00 95.69 102 ILE A C 1
ATOM 791 O O . ILE A 1 102 ? -9.770 -1.330 3.487 1.00 95.69 102 ILE A O 1
ATOM 795 N N . ALA A 1 103 ? -8.934 -3.177 2.521 1.00 95.00 103 ALA A N 1
ATOM 796 C CA . ALA A 1 103 ? -9.875 -4.086 3.169 1.00 95.00 103 ALA A CA 1
ATOM 797 C C . ALA A 1 103 ? -9.761 -4.039 4.704 1.00 95.00 103 ALA A C 1
ATOM 799 O O . ALA A 1 103 ? -10.784 -3.988 5.394 1.00 95.00 103 ALA A O 1
ATOM 800 N N . ALA A 1 104 ? -8.541 -3.987 5.246 1.00 94.19 104 ALA A N 1
ATOM 801 C CA . ALA A 1 104 ? -8.296 -3.846 6.679 1.00 94.19 104 ALA A CA 1
ATOM 802 C C . ALA A 1 104 ? -8.809 -2.502 7.223 1.00 94.19 104 ALA A C 1
ATOM 804 O O . ALA A 1 104 ? -9.536 -2.483 8.217 1.00 94.19 104 ALA A O 1
ATOM 805 N N . ILE A 1 105 ? -8.520 -1.389 6.542 1.00 95.19 105 ILE A N 1
ATOM 806 C CA . ILE A 1 105 ? -8.972 -0.041 6.925 1.00 95.19 105 ILE A CA 1
ATOM 807 C C . ILE A 1 105 ? -10.502 0.047 6.946 1.00 95.19 105 ILE A C 1
ATOM 809 O O . ILE A 1 105 ? -11.087 0.559 7.907 1.00 95.19 105 ILE A O 1
ATOM 813 N N . VAL A 1 106 ? -11.169 -0.471 5.911 1.00 95.12 106 VAL A N 1
ATOM 814 C CA . VAL A 1 106 ? -12.638 -0.489 5.830 1.00 95.12 106 VAL A CA 1
ATOM 815 C C . VAL A 1 106 ? -13.217 -1.351 6.947 1.00 95.12 106 VAL A C 1
ATOM 817 O O . VAL A 1 106 ? -14.142 -0.922 7.635 1.00 95.12 106 VAL A O 1
ATOM 820 N N . THR A 1 107 ? -12.645 -2.532 7.181 1.00 93.56 107 THR A N 1
ATOM 821 C CA . THR A 1 107 ? -13.090 -3.436 8.247 1.00 93.56 107 THR A CA 1
ATOM 822 C C . THR A 1 107 ? -12.945 -2.783 9.621 1.00 93.56 107 THR A C 1
ATOM 824 O O . THR A 1 107 ? -13.903 -2.777 10.393 1.00 93.56 107 THR A O 1
ATOM 827 N N . ALA A 1 108 ? -11.804 -2.153 9.912 1.00 93.06 108 ALA A N 1
ATOM 828 C CA . ALA A 1 108 ? -11.595 -1.413 11.154 1.00 93.06 108 ALA A CA 1
ATOM 829 C C . ALA A 1 108 ? -12.600 -0.263 11.308 1.00 93.06 108 ALA A C 1
ATOM 831 O O . ALA A 1 108 ? -13.178 -0.095 12.379 1.00 93.06 108 ALA A O 1
ATOM 832 N N . SER A 1 109 ? -12.870 0.480 10.232 1.00 92.06 109 SER A N 1
ATOM 833 C CA . SER A 1 109 ? -13.820 1.602 10.229 1.00 92.06 109 SER A CA 1
ATOM 834 C C . SER A 1 109 ? -15.270 1.163 10.461 1.00 92.06 109 SER A C 1
ATOM 836 O O . SER A 1 109 ? -16.032 1.847 11.142 1.00 92.06 109 SER A O 1
ATOM 838 N N . VAL A 1 110 ? -15.680 0.024 9.897 1.00 92.56 110 VAL A N 1
ATOM 839 C CA . VAL A 1 110 ? -17.033 -0.523 10.081 1.00 92.56 110 VAL A CA 1
ATOM 840 C C . VAL A 1 110 ? -17.200 -1.101 11.484 1.00 92.56 110 VAL A C 1
ATOM 842 O O . VAL A 1 110 ? -18.231 -0.882 12.120 1.00 92.56 110 VAL A O 1
ATOM 845 N N . VAL A 1 111 ? -16.198 -1.830 11.978 1.00 90.38 111 VAL A N 1
ATOM 846 C CA . VAL A 1 111 ? -16.247 -2.442 13.310 1.00 90.38 111 VAL A CA 1
ATOM 847 C C . VAL A 1 111 ? -16.181 -1.377 14.405 1.00 90.38 111 VAL A C 1
ATOM 849 O O . VAL A 1 111 ? -16.950 -1.465 15.359 1.00 90.38 111 VAL A O 1
ATOM 852 N N . SER A 1 112 ? -15.355 -0.339 14.250 1.00 89.62 112 SER A N 1
ATOM 853 C CA . SER A 1 112 ? -15.256 0.749 15.231 1.00 89.62 112 SER A CA 1
ATOM 854 C C . SER A 1 112 ? -16.567 1.517 15.380 1.00 89.62 112 SER A C 1
ATOM 856 O O . SER A 1 112 ? -17.003 1.771 16.500 1.00 89.62 112 SER A O 1
ATOM 858 N N . ARG A 1 113 ? -17.267 1.794 14.272 1.00 88.44 113 ARG A N 1
ATOM 859 C CA . ARG A 1 113 ? -18.602 2.416 1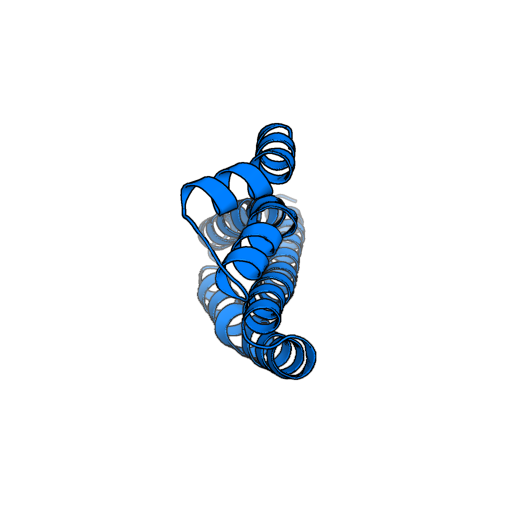4.298 1.00 88.44 113 ARG A CA 1
ATOM 860 C C . ARG A 1 113 ? -19.629 1.615 15.094 1.00 88.44 113 ARG A C 1
ATOM 862 O O . ARG A 1 113 ? -20.525 2.216 15.663 1.00 88.44 113 ARG A O 1
ATOM 869 N N . ARG A 1 114 ? -19.521 0.283 15.118 1.00 82.75 114 ARG A N 1
ATOM 870 C CA . ARG A 1 114 ? -20.413 -0.596 15.896 1.00 82.75 114 ARG A CA 1
ATOM 871 C C . ARG A 1 114 ? -19.988 -0.760 17.353 1.00 82.75 114 ARG A C 1
ATOM 873 O O . ARG A 1 114 ? -20.783 -1.237 18.144 1.00 82.75 114 ARG A O 1
ATOM 880 N N . TYR A 1 115 ? -18.735 -0.457 17.674 1.00 81.44 115 TYR A N 1
ATOM 881 C CA . TYR A 1 115 ? -18.191 -0.592 19.022 1.00 81.44 115 TYR A CA 1
ATOM 882 C C . TYR A 1 115 ? -18.453 0.654 19.879 1.00 81.44 115 TYR A C 1
ATOM 884 O O . TYR A 1 115 ? -18.656 0.539 21.080 1.00 81.44 115 TYR A O 1
ATOM 892 N N . PHE A 1 116 ? -18.447 1.839 19.260 1.00 75.94 116 PHE A N 1
ATOM 893 C CA . PHE A 1 116 ? -18.690 3.122 19.934 1.00 75.94 116 PHE A CA 1
ATOM 894 C C . PHE A 1 116 ? -20.139 3.634 19.832 1.00 75.94 116 PHE A C 1
ATOM 896 O O . PHE A 1 116 ? -20.417 4.723 20.332 1.00 75.94 116 PHE A O 1
ATOM 903 N N . ALA A 1 117 ? -21.029 2.899 19.160 1.00 68.81 117 ALA A N 1
ATOM 904 C CA . ALA A 1 117 ? -22.465 3.181 19.093 1.00 68.81 117 ALA A CA 1
ATOM 905 C C . ALA A 1 117 ? -23.213 2.344 20.131 1.00 68.81 117 ALA A C 1
ATOM 907 O O . ALA A 1 117 ? -24.159 2.891 20.737 1.00 68.81 117 ALA A O 1
#

Radius of gyration: 16.88 Å; chains: 1; bounding box: 47×32×40 Å

Sequence (117 aa):
MALWFCLALAGPWIADYFHLVDAGRELLLAFCRVGAGLWIVFGLDFVAQSMFLTMDRAWWVPVFGWIRGTLGTLPFVYVGADHFGASGAVLGMWTGNTLV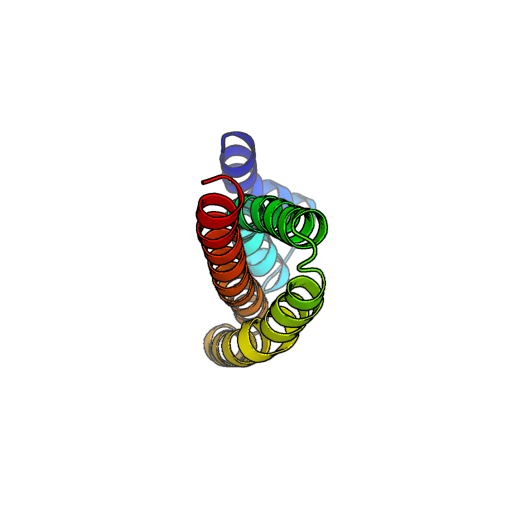AIAAIVTASVVSRRYFA